Protein AF-A0A673L891-F1 (afdb_monomer_lite)

Secondary structure (DSSP, 8-state):
------------SS-SGGGT--TT--PPPPPSSPPPSSPPPSSPPPPPP-SHHHHHHHHHHHHHHHHHTTSTT-PPPPPP--------SHHHHHHHHHHT--

Foldseek 3Di:
DDDPPDDDPPDPPDDVVVVVADDPRDDPDDDPDDDDPDDDDPDDDDDDDDDPVVVVVVVVVVVCVVVVCVDPPNDDDDDDPPDDPVPPPPVVVVVCVVVVPD

Sequence (102 aa):
MAGNRGRGRSQFTFNVDTLGFGRGDSLPTSAHTPSPLFPPMQCRPVPLHTGEEVDYMLALKQELRASSKNLPFHIKAARTKTGKTGGGNMWAIHWCIKSGQF

Organism: NCBI:txid307959

pLDDT: mean 80.61, std 15.09, range [44.09, 97.81]

Radius of gyration: 37.89 Å; chains: 1; bounding box: 67×78×85 Å

Structure (mmCIF, N/CA/C/O backbone):
data_AF-A0A673L891-F1
#
_entry.id   AF-A0A673L891-F1
#
loop_
_atom_site.group_PDB
_atom_site.id
_atom_site.type_symbol
_atom_site.label_atom_id
_atom_site.label_alt_id
_atom_site.label_comp_id
_atom_site.label_asym_id
_atom_site.label_entity_id
_atom_site.label_seq_id
_atom_site.pdbx_PDB_ins_code
_atom_site.Cartn_x
_atom_site.Cartn_y
_atom_site.Cartn_z
_atom_site.occupancy
_atom_site.B_iso_or_equiv
_atom_site.auth_seq_id
_atom_site.auth_comp_id
_atom_site.auth_asym_id
_atom_site.auth_atom_id
_atom_site.pdbx_PDB_model_num
ATOM 1 N N . MET A 1 1 ? 28.178 -1.496 -59.853 1.00 46.38 1 MET A N 1
ATOM 2 C CA . MET A 1 1 ? 29.179 -0.799 -59.016 1.00 46.38 1 MET A CA 1
ATOM 3 C C . MET A 1 1 ? 28.742 0.645 -58.808 1.00 46.38 1 MET A C 1
ATOM 5 O O . MET A 1 1 ? 28.917 1.450 -59.706 1.00 46.38 1 MET A O 1
ATOM 9 N N . ALA A 1 2 ? 28.133 0.960 -57.664 1.00 44.09 2 ALA A N 1
ATOM 10 C CA . ALA A 1 2 ? 27.962 2.329 -57.165 1.00 44.09 2 ALA A CA 1
ATOM 11 C C . ALA A 1 2 ? 27.682 2.221 -55.659 1.00 44.09 2 ALA A C 1
ATOM 13 O O . ALA A 1 2 ? 26.688 1.628 -55.250 1.00 44.09 2 ALA A O 1
ATOM 14 N N . GLY A 1 3 ? 28.650 2.653 -54.852 1.00 49.84 3 GLY A N 1
ATOM 15 C CA . GLY A 1 3 ? 28.752 2.327 -53.434 1.00 49.84 3 GLY A CA 1
ATOM 16 C C . GLY A 1 3 ? 27.624 2.886 -52.569 1.00 49.84 3 GLY A C 1
ATOM 17 O O . GLY A 1 3 ? 27.326 4.080 -52.611 1.00 49.84 3 GLY A O 1
ATOM 18 N N . ASN A 1 4 ? 27.088 2.023 -51.703 1.00 48.47 4 ASN A N 1
ATOM 19 C CA . ASN A 1 4 ? 26.316 2.416 -50.529 1.00 48.47 4 ASN A CA 1
ATOM 20 C C . ASN A 1 4 ? 27.237 3.195 -49.578 1.00 48.47 4 ASN A C 1
ATOM 22 O O . ASN A 1 4 ? 27.943 2.623 -48.747 1.00 48.47 4 ASN A O 1
ATOM 26 N N . ARG A 1 5 ? 27.261 4.520 -49.736 1.00 53.06 5 ARG A N 1
ATOM 27 C CA . ARG A 1 5 ? 27.966 5.444 -48.844 1.00 53.06 5 ARG A CA 1
ATOM 28 C C . ARG A 1 5 ? 27.250 5.444 -47.498 1.00 53.06 5 ARG A C 1
ATOM 30 O O . ARG A 1 5 ? 26.142 5.961 -47.372 1.00 53.06 5 ARG A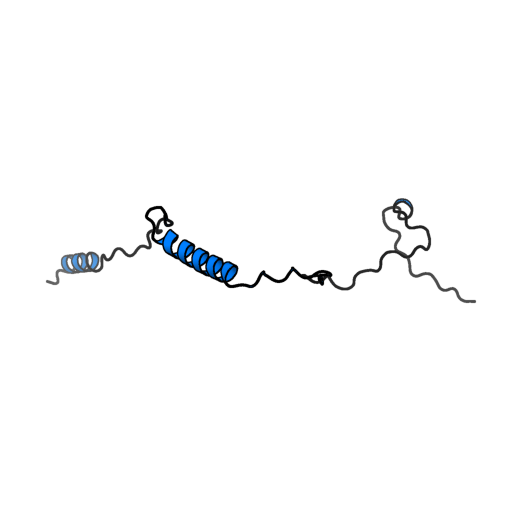 O 1
ATOM 37 N N . GLY A 1 6 ? 27.889 4.788 -46.531 1.00 49.50 6 GLY A N 1
ATOM 38 C CA . GLY A 1 6 ? 27.430 4.636 -45.160 1.00 49.50 6 GLY A CA 1
ATOM 39 C C . GLY A 1 6 ? 26.937 5.956 -44.583 1.00 49.50 6 GLY A C 1
ATOM 40 O O . GLY A 1 6 ? 27.671 6.941 -44.521 1.00 49.50 6 GLY A O 1
ATOM 41 N N . ARG A 1 7 ? 25.673 5.953 -44.155 1.00 56.78 7 ARG A N 1
ATOM 42 C CA . ARG A 1 7 ? 25.122 6.989 -43.284 1.00 56.78 7 ARG A CA 1
ATOM 43 C C . ARG A 1 7 ? 26.005 7.039 -42.046 1.00 56.78 7 ARG A C 1
ATOM 45 O O . ARG A 1 7 ? 26.164 6.020 -41.376 1.00 56.78 7 ARG A O 1
ATOM 52 N N . GLY A 1 8 ? 26.621 8.194 -41.809 1.00 54.69 8 GLY A N 1
ATOM 53 C CA . GLY A 1 8 ? 27.544 8.419 -40.709 1.00 54.69 8 GLY A CA 1
ATOM 54 C C . GLY A 1 8 ? 26.960 7.910 -39.399 1.00 54.69 8 GLY A C 1
ATOM 55 O O . GLY A 1 8 ? 26.049 8.514 -38.837 1.00 54.69 8 GLY A O 1
ATOM 56 N N . ARG A 1 9 ? 27.510 6.797 -38.908 1.00 59.91 9 ARG A N 1
ATOM 57 C CA 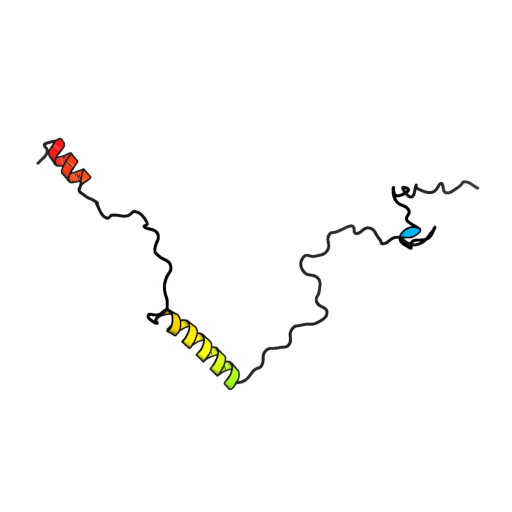. ARG A 1 9 ? 27.513 6.507 -37.479 1.00 59.91 9 ARG A CA 1
ATOM 58 C C . ARG A 1 9 ? 28.279 7.671 -36.859 1.00 59.91 9 ARG A C 1
ATOM 60 O O . ARG A 1 9 ? 29.493 7.747 -37.026 1.00 59.91 9 ARG A O 1
ATOM 67 N N . SER A 1 10 ? 27.561 8.638 -36.288 1.00 63.12 10 SER A N 1
ATOM 68 C CA . SER A 1 10 ? 28.162 9.705 -35.490 1.00 63.12 10 SER A CA 1
ATOM 69 C C . SER A 1 10 ? 29.122 9.036 -34.506 1.00 63.12 10 SER A C 1
ATOM 71 O O . SER A 1 10 ? 28.710 8.184 -33.722 1.00 63.12 10 SER A O 1
ATOM 73 N N . GLN A 1 11 ? 30.415 9.327 -34.650 1.00 70.62 11 GLN A N 1
ATOM 74 C CA . GLN A 1 11 ? 31.432 8.864 -33.715 1.00 70.62 11 GLN A CA 1
ATOM 75 C C . GLN A 1 11 ? 31.094 9.500 -32.368 1.00 70.62 11 GLN A C 1
ATOM 77 O O . GLN A 1 11 ? 31.026 10.727 -32.264 1.00 70.62 11 GLN A O 1
ATOM 82 N N . PHE A 1 12 ? 30.821 8.673 -31.363 1.00 77.19 12 PHE A N 1
ATOM 83 C CA . PHE A 1 12 ? 30.613 9.155 -30.006 1.00 77.19 12 PHE A CA 1
ATOM 84 C C . PHE A 1 12 ? 31.890 9.862 -29.528 1.00 77.19 12 PHE A C 1
ATOM 86 O O . PHE A 1 12 ? 32.999 9.500 -29.916 1.00 77.19 12 PHE A O 1
ATOM 93 N N . THR A 1 13 ? 31.750 10.880 -28.679 1.00 85.69 13 THR A N 1
ATOM 94 C CA . THR A 1 13 ? 32.900 11.595 -28.091 1.00 85.69 13 THR A CA 1
ATOM 95 C C . THR A 1 13 ? 33.696 10.736 -27.101 1.00 85.69 13 THR A C 1
ATOM 97 O O . THR A 1 13 ? 34.771 11.139 -26.664 1.00 85.69 13 THR A O 1
ATOM 100 N N . PHE A 1 14 ? 33.187 9.552 -26.758 1.00 85.00 14 PHE A N 1
ATOM 101 C CA . PHE A 1 14 ? 33.834 8.535 -25.938 1.00 85.00 14 PHE A CA 1
ATOM 102 C C . PHE A 1 14 ? 34.020 7.240 -26.737 1.00 85.00 14 PHE A C 1
ATOM 104 O O . PHE A 1 14 ? 33.322 6.983 -27.719 1.00 85.00 14 PHE A O 1
ATOM 111 N N . ASN A 1 15 ? 34.957 6.402 -26.297 1.00 85.31 15 ASN A N 1
ATOM 112 C CA . ASN A 1 15 ? 35.252 5.142 -26.963 1.00 85.31 15 ASN A CA 1
ATOM 113 C C . ASN A 1 15 ? 34.180 4.085 -26.632 1.00 85.31 15 ASN A C 1
ATOM 115 O O . ASN A 1 15 ? 33.930 3.758 -25.472 1.00 85.31 15 ASN A O 1
ATOM 119 N N . VAL A 1 16 ? 33.516 3.576 -27.665 1.00 83.00 16 VAL A N 1
ATOM 120 C CA . VAL A 1 16 ? 32.419 2.603 -27.551 1.00 83.00 16 VAL A CA 1
ATOM 121 C C . VAL A 1 16 ? 32.946 1.178 -27.355 1.00 83.00 16 VAL A C 1
ATOM 123 O O . VAL A 1 16 ? 32.321 0.395 -26.641 1.00 83.00 16 VAL A O 1
ATOM 126 N N . ASP A 1 17 ? 34.145 0.879 -27.868 1.00 83.31 17 ASP A N 1
ATOM 127 C CA . ASP A 1 17 ? 34.787 -0.434 -27.724 1.00 83.31 17 ASP A CA 1
ATOM 128 C C . ASP A 1 17 ? 35.122 -0.726 -26.245 1.00 83.31 17 ASP A C 1
ATOM 130 O O . ASP A 1 17 ? 34.966 -1.849 -25.770 1.00 83.31 17 ASP A O 1
ATOM 134 N N . THR A 1 18 ? 35.490 0.300 -25.464 1.00 85.50 18 THR A N 1
ATOM 135 C CA . THR A 1 18 ? 35.721 0.175 -24.009 1.00 85.50 18 THR A CA 1
ATOM 136 C C . THR A 1 18 ? 34.454 -0.087 -23.198 1.00 85.50 18 THR A C 1
ATOM 138 O O . THR A 1 18 ? 34.543 -0.544 -22.063 1.00 85.50 18 THR A O 1
ATOM 141 N N . LEU A 1 19 ? 33.278 0.189 -23.765 1.00 83.19 19 LEU A N 1
ATOM 142 C CA . LEU A 1 19 ? 31.988 -0.122 -23.146 1.00 83.19 19 LEU A CA 1
ATOM 143 C C . LEU A 1 19 ? 31.506 -1.541 -23.488 1.00 83.19 19 LEU A C 1
ATOM 145 O O . LEU A 1 19 ? 30.433 -1.937 -23.043 1.00 83.19 19 LEU A O 1
ATOM 149 N N . GLY A 1 20 ? 32.291 -2.299 -24.264 1.00 84.75 20 GLY A N 1
ATOM 150 C CA . GLY A 1 20 ? 31.974 -3.670 -24.660 1.00 84.75 20 GLY A CA 1
ATOM 151 C C . GLY A 1 20 ? 31.150 -3.790 -25.943 1.00 84.75 20 GLY A C 1
ATOM 152 O O . GLY A 1 20 ? 30.653 -4.873 -26.228 1.00 84.75 20 GLY A O 1
ATOM 153 N N . PHE A 1 21 ? 31.004 -2.710 -26.716 1.00 83.88 21 PHE A N 1
ATOM 154 C CA . PHE A 1 21 ? 30.384 -2.743 -28.042 1.00 83.88 21 PHE A CA 1
ATOM 155 C C . PHE A 1 21 ? 31.475 -2.704 -29.110 1.00 83.88 21 PHE A C 1
ATOM 157 O O . PHE A 1 21 ? 32.095 -1.664 -29.320 1.00 83.88 21 PHE A O 1
ATOM 164 N N . GLY A 1 22 ? 31.705 -3.820 -29.792 1.00 81.44 22 GLY A N 1
ATOM 165 C CA . GLY A 1 22 ? 32.667 -3.908 -30.877 1.00 81.44 22 GLY A CA 1
ATOM 166 C C . GLY A 1 22 ? 32.192 -3.240 -32.167 1.00 81.44 22 GLY A C 1
ATOM 167 O O . GLY A 1 22 ? 31.026 -2.880 -32.373 1.00 81.44 22 GLY A O 1
ATOM 168 N N . ARG A 1 23 ? 33.123 -3.101 -33.112 1.00 73.56 23 ARG A N 1
ATOM 169 C CA . ARG A 1 23 ? 32.842 -2.557 -34.445 1.00 73.56 23 ARG A CA 1
ATOM 170 C C . ARG A 1 23 ? 31.838 -3.428 -35.197 1.00 73.56 23 ARG A C 1
ATOM 172 O O . ARG A 1 23 ? 32.191 -4.470 -35.733 1.00 73.56 23 ARG A O 1
ATOM 179 N N . GLY A 1 24 ? 30.610 -2.931 -35.324 1.00 74.38 24 GLY A N 1
ATOM 180 C CA . GLY A 1 24 ? 29.544 -3.650 -36.028 1.00 74.38 24 GLY A CA 1
ATOM 181 C C . GLY A 1 24 ? 28.478 -4.221 -35.103 1.00 74.38 24 GLY A C 1
ATOM 182 O O . GLY A 1 24 ? 27.402 -4.533 -35.606 1.00 74.38 24 GLY A O 1
ATOM 183 N N . ASP A 1 25 ? 28.722 -4.245 -33.791 1.00 77.25 25 ASP A N 1
ATOM 184 C CA . ASP A 1 25 ? 27.754 -4.738 -32.818 1.00 77.25 25 ASP A CA 1
ATOM 185 C C . ASP A 1 25 ? 26.499 -3.860 -32.783 1.00 77.25 25 ASP A C 1
ATOM 187 O O . ASP A 1 25 ? 26.526 -2.643 -33.019 1.00 77.25 25 ASP A O 1
ATOM 191 N N . SER A 1 26 ? 25.359 -4.506 -32.537 1.00 76.81 26 SER A N 1
ATOM 192 C CA . SER A 1 26 ? 24.071 -3.832 -32.452 1.00 76.81 26 SER A CA 1
ATOM 193 C C . SER A 1 26 ? 23.991 -3.044 -31.149 1.00 76.81 26 SER A C 1
ATOM 195 O O . SER A 1 26 ? 23.839 -3.616 -30.070 1.00 76.81 26 SER A O 1
ATOM 197 N N . LEU A 1 27 ? 24.064 -1.720 -31.262 1.00 82.75 27 LEU A N 1
ATOM 198 C CA . LEU A 1 27 ? 23.746 -0.816 -30.163 1.00 82.75 27 LEU A CA 1
ATOM 199 C C . LEU A 1 27 ? 22.280 -1.002 -29.733 1.00 82.75 27 LEU A C 1
ATOM 201 O O . LEU A 1 27 ? 21.444 -1.367 -30.571 1.00 82.75 27 LEU A O 1
ATOM 205 N N . PRO A 1 28 ? 21.944 -0.747 -28.454 1.00 84.12 28 PRO A N 1
ATOM 206 C CA . PRO A 1 28 ? 20.562 -0.805 -28.000 1.00 84.12 28 PRO A CA 1
ATOM 207 C C . PRO A 1 28 ? 19.688 0.114 -28.856 1.00 84.12 28 PRO A C 1
ATOM 209 O O . PRO A 1 28 ? 20.091 1.218 -29.228 1.00 84.12 28 PRO A O 1
ATOM 212 N N . THR A 1 29 ? 18.486 -0.358 -29.185 1.00 83.62 29 THR A N 1
ATOM 213 C CA . THR A 1 29 ? 17.546 0.414 -30.001 1.00 83.62 29 THR A CA 1
ATOM 214 C C . THR A 1 29 ? 17.199 1.735 -29.318 1.00 83.62 29 THR A C 1
ATOM 216 O O . THR A 1 29 ? 16.984 1.784 -28.106 1.00 83.62 29 THR A O 1
ATOM 219 N N . SER A 1 30 ? 17.103 2.814 -30.095 1.00 82.06 30 SER A N 1
ATOM 220 C CA . SER A 1 30 ? 16.609 4.087 -29.576 1.00 82.06 30 SER A CA 1
ATOM 221 C C . SER A 1 30 ? 15.135 3.943 -29.196 1.00 82.06 30 SER A C 1
ATOM 223 O O . SER A 1 30 ? 14.310 3.578 -30.038 1.00 82.06 30 SER A O 1
ATOM 225 N N . ALA A 1 31 ? 14.792 4.234 -27.942 1.00 84.25 31 ALA A N 1
ATOM 226 C CA . ALA A 1 31 ? 13.402 4.268 -27.502 1.00 84.25 31 ALA A CA 1
ATOM 227 C C . ALA A 1 31 ? 12.695 5.499 -28.099 1.00 84.25 31 ALA A C 1
ATOM 229 O O . ALA A 1 31 ? 13.120 6.629 -27.873 1.00 84.25 31 ALA A O 1
ATOM 230 N N . HIS A 1 32 ? 11.621 5.282 -28.864 1.00 83.56 32 HIS A N 1
ATOM 231 C CA . HIS A 1 32 ? 10.843 6.361 -29.493 1.00 83.56 32 HIS A CA 1
ATOM 232 C C . HIS A 1 32 ? 9.803 6.998 -28.558 1.00 83.56 32 HIS A C 1
ATOM 234 O O . HIS A 1 32 ? 9.361 8.119 -28.803 1.00 83.56 32 HIS A O 1
ATOM 240 N N . THR A 1 33 ? 9.405 6.296 -27.497 1.00 88.31 33 THR A N 1
ATOM 241 C CA . THR A 1 33 ? 8.388 6.734 -26.534 1.00 88.31 33 THR A CA 1
ATOM 242 C C . THR A 1 33 ? 8.882 6.502 -25.109 1.00 88.31 33 THR A C 1
ATOM 244 O O . THR A 1 33 ? 9.586 5.514 -24.878 1.00 88.31 33 THR A O 1
ATOM 247 N N . PRO A 1 34 ? 8.516 7.362 -24.140 1.00 91.00 34 PRO A N 1
ATOM 248 C CA . PRO A 1 34 ? 8.860 7.125 -22.745 1.00 91.00 34 PRO A CA 1
ATOM 249 C C . PRO A 1 34 ? 8.193 5.842 -22.240 1.00 91.00 34 PRO A C 1
ATOM 251 O O . PRO A 1 34 ? 7.089 5.490 -22.664 1.00 91.00 34 PRO A O 1
ATOM 254 N N . SER A 1 35 ? 8.863 5.153 -21.317 1.00 89.75 35 SER A N 1
ATOM 255 C CA . SER A 1 35 ? 8.283 4.003 -20.627 1.00 89.75 35 SER A CA 1
ATOM 256 C C . SER A 1 35 ? 6.987 4.403 -19.909 1.00 89.75 35 SER A C 1
ATOM 258 O O . SER A 1 35 ? 6.887 5.524 -19.402 1.00 89.75 35 SER A O 1
ATOM 260 N N . PRO A 1 36 ? 5.991 3.507 -19.840 1.00 92.44 36 PRO A N 1
ATOM 261 C CA . PRO A 1 36 ? 4.740 3.798 -19.153 1.00 92.44 36 PRO A CA 1
ATOM 262 C C . PRO A 1 36 ? 4.973 4.051 -17.657 1.00 92.44 36 PRO A C 1
ATOM 264 O O . PRO A 1 36 ? 5.852 3.441 -17.049 1.00 92.44 36 PRO A O 1
ATOM 267 N N . LEU A 1 37 ? 4.135 4.901 -17.051 1.00 95.75 37 LEU A N 1
ATOM 268 C CA . LEU A 1 37 ? 4.189 5.214 -15.614 1.00 95.75 37 LEU A CA 1
ATOM 269 C C . LEU A 1 37 ? 4.017 3.966 -14.733 1.00 95.75 37 LEU A C 1
ATOM 271 O O . LEU A 1 37 ? 4.628 3.864 -13.673 1.00 95.75 37 LEU A O 1
ATOM 275 N N . PHE A 1 38 ? 3.198 3.015 -15.190 1.00 94.19 38 PHE A N 1
ATOM 276 C CA . PHE A 1 38 ? 2.950 1.747 -14.512 1.00 94.19 38 PHE A CA 1
ATOM 277 C C . PHE A 1 38 ? 3.340 0.588 -15.433 1.00 94.19 38 PHE A C 1
ATOM 279 O O . PHE A 1 38 ? 2.552 0.200 -16.301 1.00 94.19 38 PHE A O 1
ATOM 286 N N . PRO A 1 39 ? 4.557 0.040 -15.276 1.00 92.94 39 PRO A N 1
ATOM 287 C CA . PRO A 1 39 ? 4.963 -1.162 -15.986 1.00 92.94 39 PRO A CA 1
ATOM 288 C C . PRO A 1 39 ? 4.037 -2.344 -15.653 1.00 92.94 39 PRO A C 1
ATOM 290 O O . PRO A 1 39 ? 3.552 -2.448 -14.521 1.00 92.94 39 PRO A O 1
ATOM 293 N N . PRO A 1 40 ? 3.791 -3.261 -16.603 1.00 91.69 40 PRO A N 1
ATOM 294 C CA . PRO A 1 40 ? 2.989 -4.447 -16.337 1.00 91.69 40 PRO A CA 1
ATOM 295 C C . PRO A 1 40 ? 3.686 -5.338 -15.302 1.00 91.69 40 PRO A C 1
ATOM 297 O O . PRO A 1 40 ? 4.857 -5.690 -15.445 1.00 91.69 40 PRO A O 1
ATOM 300 N N . MET A 1 41 ? 2.958 -5.709 -14.249 1.00 92.25 41 MET A N 1
ATOM 301 C CA . MET A 1 41 ? 3.471 -6.614 -13.222 1.00 92.25 41 MET A CA 1
ATOM 302 C C . MET A 1 41 ? 3.395 -8.063 -13.701 1.00 92.25 41 MET A C 1
ATOM 304 O O . MET A 1 41 ? 2.343 -8.504 -14.161 1.00 92.25 41 MET A O 1
ATOM 308 N N . GLN A 1 42 ? 4.484 -8.809 -13.519 1.00 92.50 42 GLN A N 1
ATOM 309 C CA . GLN A 1 42 ? 4.527 -10.246 -13.814 1.00 92.50 42 GLN A CA 1
ATOM 310 C C . GLN A 1 42 ? 3.812 -11.085 -12.747 1.00 92.50 42 GLN A C 1
ATOM 312 O O . GLN A 1 42 ? 3.243 -12.128 -13.052 1.00 92.50 42 GLN A O 1
ATOM 317 N N . CYS A 1 43 ? 3.792 -10.605 -11.501 1.00 92.56 43 CYS A N 1
ATOM 318 C CA . CYS A 1 43 ? 3.133 -11.262 -10.377 1.00 92.56 43 CYS A CA 1
ATOM 319 C C . CYS A 1 43 ? 2.024 -10.371 -9.819 1.00 92.56 43 CYS A C 1
ATOM 321 O O . CYS A 1 43 ? 2.167 -9.149 -9.733 1.00 92.56 43 CYS A O 1
ATOM 323 N N . ARG A 1 44 ? 0.915 -10.989 -9.415 1.00 92.50 44 ARG A N 1
ATOM 324 C CA . ARG A 1 44 ? -0.185 -10.307 -8.728 1.00 92.50 44 ARG A CA 1
ATOM 325 C C . ARG A 1 44 ? -0.058 -10.500 -7.214 1.00 92.50 44 ARG A C 1
ATOM 327 O O . ARG A 1 44 ? 0.482 -11.521 -6.789 1.00 92.50 44 ARG A O 1
ATOM 334 N N . PRO A 1 45 ? -0.529 -9.536 -6.404 1.00 93.94 45 PRO A N 1
ATOM 335 C CA . PRO A 1 45 ? -0.580 -9.716 -4.960 1.00 93.94 45 PRO A CA 1
ATOM 336 C C . PRO A 1 45 ? -1.475 -10.907 -4.606 1.00 93.94 45 PRO A C 1
ATOM 338 O O . PRO A 1 45 ? -2.456 -11.187 -5.299 1.00 93.94 45 PRO A O 1
ATOM 341 N N . VAL A 1 46 ? -1.122 -11.598 -3.525 1.00 95.50 46 VAL A N 1
ATOM 342 C CA . VAL A 1 46 ? -1.878 -12.749 -3.023 1.00 95.50 46 VAL A CA 1
ATOM 343 C C . VAL A 1 46 ? -3.276 -12.286 -2.586 1.00 95.50 46 VAL A C 1
ATOM 345 O O . VAL A 1 46 ? -3.382 -11.223 -1.964 1.00 95.50 46 VAL A O 1
ATOM 348 N N . PRO A 1 47 ? -4.348 -13.042 -2.902 1.00 94.00 47 PRO A N 1
ATOM 349 C CA . PRO A 1 47 ? -5.688 -12.736 -2.416 1.00 94.00 47 PRO A CA 1
ATOM 350 C C . PRO A 1 47 ? -5.737 -12.636 -0.890 1.00 94.00 47 PRO A C 1
ATOM 352 O O . PRO A 1 47 ? -4.978 -13.298 -0.183 1.00 94.00 47 PRO A O 1
ATOM 355 N N . LEU A 1 48 ? -6.642 -11.805 -0.380 1.00 91.88 48 LEU A N 1
ATOM 356 C CA . LEU A 1 48 ? -6.810 -11.659 1.060 1.00 91.88 48 LEU A CA 1
ATOM 357 C C . LEU A 1 48 ? -7.402 -12.941 1.664 1.00 91.88 48 LEU A C 1
ATOM 359 O O . LEU A 1 48 ? -8.194 -13.627 1.017 1.00 91.88 48 LEU A O 1
ATOM 363 N N . HIS A 1 49 ? -7.040 -13.241 2.911 1.00 93.94 49 HIS A N 1
ATOM 364 C CA . HIS A 1 49 ? -7.646 -14.345 3.651 1.00 93.94 49 HIS A CA 1
ATOM 365 C C . HIS A 1 49 ? -9.134 -14.069 3.892 1.00 93.94 49 HIS A C 1
ATOM 367 O O . HIS A 1 49 ? -9.503 -12.967 4.297 1.00 93.94 49 HIS A O 1
ATOM 373 N N . THR A 1 50 ? -9.968 -15.078 3.657 1.00 92.75 50 THR A N 1
ATOM 374 C CA . THR A 1 50 ? -11.425 -15.020 3.829 1.00 92.75 50 THR A CA 1
ATOM 375 C C . THR A 1 50 ? -11.857 -15.903 4.992 1.00 92.75 50 THR A C 1
ATOM 377 O O . THR A 1 50 ? -11.320 -17.001 5.148 1.00 92.75 50 THR A O 1
ATOM 380 N N . GLY A 1 51 ? -12.851 -15.467 5.764 1.00 96.31 51 GLY A N 1
ATOM 381 C CA . GLY A 1 51 ? -13.444 -16.258 6.840 1.00 96.31 51 GLY A CA 1
ATOM 382 C C . GLY A 1 51 ? -13.978 -15.387 7.970 1.00 96.31 51 GLY A C 1
ATOM 383 O O . GLY A 1 51 ? -13.520 -14.263 8.168 1.00 96.31 51 GLY A O 1
ATOM 384 N N . GLU A 1 52 ? -14.909 -15.944 8.744 1.00 96.75 52 GLU A N 1
ATOM 385 C CA . GLU A 1 52 ? -15.637 -15.220 9.793 1.00 96.75 52 GLU A CA 1
ATOM 386 C C . GLU A 1 52 ? -14.709 -14.597 10.844 1.00 96.75 52 GLU A C 1
ATOM 388 O O . GLU A 1 52 ? -14.935 -13.472 11.280 1.00 96.75 52 GLU A O 1
ATOM 393 N N . GLU A 1 53 ? -13.621 -15.282 11.211 1.00 96.25 53 GLU A N 1
ATOM 394 C CA . GLU A 1 53 ? -12.632 -14.761 12.162 1.00 96.25 53 GLU A CA 1
ATOM 395 C C . GLU A 1 53 ? -11.928 -13.502 11.628 1.00 96.25 53 GLU A C 1
ATOM 397 O O . GLU A 1 53 ? -11.766 -12.508 12.342 1.00 96.25 53 GLU A O 1
ATOM 402 N N . VAL A 1 54 ? -11.533 -13.517 10.350 1.00 96.31 54 VAL A N 1
ATOM 403 C CA . VAL A 1 54 ? -10.850 -12.391 9.698 1.00 96.31 54 VAL A CA 1
ATOM 404 C C . VAL A 1 54 ? -11.805 -11.209 9.539 1.00 96.31 54 VAL A C 1
ATOM 406 O O . VAL A 1 54 ? -11.417 -10.063 9.789 1.00 96.31 54 VAL A O 1
ATOM 409 N N . ASP A 1 55 ? -13.062 -11.485 9.195 1.00 95.88 55 ASP A N 1
ATOM 410 C CA . ASP A 1 55 ? -14.111 -10.475 9.063 1.00 95.88 55 ASP A CA 1
ATOM 411 C C . ASP A 1 55 ? -14.473 -9.854 10.420 1.00 95.88 55 ASP A C 1
ATOM 413 O O . ASP A 1 55 ? -14.598 -8.630 10.532 1.00 95.88 55 ASP A O 1
ATOM 417 N N . TYR A 1 56 ? -14.534 -10.666 11.480 1.00 97.19 56 TYR A N 1
ATOM 418 C CA . TYR A 1 56 ? -14.722 -10.190 12.850 1.00 97.19 56 TYR A CA 1
ATOM 419 C C . TYR A 1 56 ? -13.582 -9.264 13.283 1.00 97.19 56 TYR A C 1
ATOM 421 O O . TYR A 1 56 ? -13.822 -8.149 13.752 1.00 97.19 56 TYR A O 1
ATOM 429 N N . MET A 1 57 ? -12.327 -9.671 13.070 1.00 97.44 57 MET A N 1
ATOM 430 C CA . MET A 1 57 ? -11.174 -8.820 13.374 1.00 97.44 57 MET A CA 1
ATOM 431 C C . MET A 1 57 ? -11.199 -7.511 12.576 1.00 97.44 57 MET A C 1
ATOM 433 O O . MET A 1 57 ? -10.804 -6.459 13.092 1.00 97.44 57 MET A O 1
ATOM 437 N N . LEU A 1 58 ? -11.660 -7.543 11.322 1.00 96.38 58 LEU A N 1
ATOM 438 C CA . LEU A 1 58 ? -11.789 -6.345 10.498 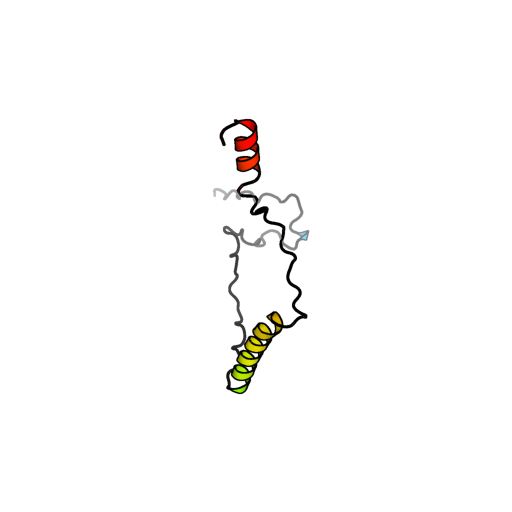1.00 96.38 58 LEU A CA 1
ATOM 439 C C . LEU A 1 58 ? -12.837 -5.384 11.068 1.00 96.38 58 LEU A C 1
ATOM 441 O O . LEU A 1 58 ? -12.546 -4.187 11.166 1.00 96.38 58 LEU A O 1
ATOM 445 N N . ALA A 1 59 ? -14.005 -5.894 11.459 1.00 96.62 59 ALA A N 1
ATOM 446 C CA . ALA A 1 59 ? -15.052 -5.115 12.111 1.00 96.62 59 ALA A CA 1
ATOM 447 C C . ALA A 1 59 ? -14.549 -4.510 13.431 1.00 96.62 59 ALA A C 1
ATOM 449 O O . ALA A 1 59 ? -14.574 -3.290 13.604 1.00 96.62 59 ALA A O 1
ATOM 450 N N . LEU A 1 60 ? -13.948 -5.327 14.299 1.00 97.81 60 LEU A N 1
ATOM 451 C CA . LEU A 1 60 ? -13.403 -4.877 15.579 1.00 97.81 60 LEU A CA 1
ATOM 452 C C . LEU A 1 60 ? -12.335 -3.789 15.397 1.00 97.81 60 LEU A C 1
ATOM 454 O O . LEU A 1 60 ? -12.330 -2.775 16.093 1.00 97.81 60 LEU A O 1
ATOM 458 N N . LYS A 1 61 ? -11.442 -3.937 14.412 1.00 97.31 61 LYS A N 1
ATOM 459 C CA . LYS A 1 61 ? -10.438 -2.911 14.090 1.00 97.31 61 LYS A CA 1
ATOM 460 C C . LYS A 1 61 ? -11.086 -1.574 13.714 1.00 97.31 61 LYS A C 1
ATOM 462 O O . LYS A 1 61 ? -10.553 -0.514 14.055 1.00 97.31 61 LYS A O 1
ATOM 467 N N . GLN A 1 62 ? -12.201 -1.600 12.985 1.00 97.44 62 GLN A N 1
ATOM 468 C CA . GLN A 1 62 ? -12.931 -0.387 12.611 1.00 97.44 62 GLN A CA 1
ATOM 469 C C . GLN A 1 62 ? -13.589 0.265 13.832 1.00 97.44 62 GLN A C 1
ATOM 471 O O . GLN A 1 62 ? -13.439 1.476 14.019 1.00 97.44 62 GLN A O 1
ATOM 476 N N . GLU A 1 63 ? -14.232 -0.528 14.688 1.00 97.62 63 GLU A N 1
ATOM 477 C CA . GLU A 1 63 ? -14.836 -0.062 15.941 1.00 97.62 63 GLU A CA 1
ATOM 478 C C . GLU A 1 63 ? -13.802 0.551 16.884 1.00 97.62 63 GLU A C 1
ATOM 480 O O . GLU A 1 63 ? -14.032 1.627 17.441 1.00 97.62 63 GLU A O 1
ATOM 485 N N . LEU A 1 64 ? -12.627 -0.073 17.007 1.00 96.94 64 LEU A N 1
ATOM 486 C CA . LEU A 1 64 ? -11.519 0.463 17.791 1.00 96.94 64 LEU A CA 1
ATOM 487 C C . LEU A 1 64 ? -11.052 1.804 17.232 1.00 96.94 64 LEU A C 1
ATOM 489 O O . LEU A 1 64 ? -10.960 2.771 17.980 1.00 96.94 64 LEU A O 1
ATOM 493 N N . ARG A 1 65 ? -10.833 1.919 15.915 1.00 95.75 65 ARG A N 1
ATOM 494 C CA . ARG A 1 65 ? -10.443 3.197 15.293 1.00 95.75 65 ARG A CA 1
ATOM 495 C C . ARG A 1 65 ? -11.485 4.293 15.525 1.00 95.75 65 ARG A C 1
ATOM 497 O O . ARG A 1 65 ? -11.106 5.454 15.693 1.00 95.75 65 ARG A O 1
ATOM 504 N N . ALA A 1 66 ? -12.773 3.958 15.486 1.00 94.94 66 ALA A N 1
ATOM 505 C CA . ALA A 1 66 ? -13.844 4.909 15.764 1.00 94.94 66 ALA A CA 1
ATOM 506 C C . ALA A 1 66 ? -13.836 5.324 17.242 1.00 94.94 66 ALA A C 1
ATOM 508 O O . ALA A 1 66 ? -13.785 6.515 17.548 1.00 94.94 66 ALA A O 1
ATOM 509 N N . SER A 1 67 ? -13.784 4.346 18.144 1.00 96.00 67 SER A N 1
ATOM 510 C CA . SER A 1 67 ? -13.768 4.550 19.592 1.00 96.00 67 SER A CA 1
ATOM 511 C C . SER A 1 67 ? -12.556 5.360 20.041 1.00 96.00 67 SER A C 1
ATOM 513 O O . SER A 1 67 ? -12.714 6.321 20.787 1.00 96.00 67 SER A O 1
ATOM 515 N N . SER A 1 68 ? -11.359 5.071 19.518 1.00 96.38 68 SER A N 1
ATOM 516 C CA . SER A 1 68 ? -10.120 5.781 19.858 1.00 96.38 68 SER A CA 1
ATOM 517 C C . SER A 1 68 ? -10.189 7.286 19.614 1.00 96.38 68 SER A C 1
ATOM 519 O O . SER A 1 68 ? -9.535 8.034 20.332 1.00 96.38 68 SER A O 1
ATOM 521 N N . LYS A 1 69 ? -10.992 7.757 18.652 1.00 93.31 69 LYS A N 1
ATOM 522 C CA . LYS A 1 69 ? -11.180 9.197 18.399 1.00 93.31 69 LYS A CA 1
ATOM 523 C C . LYS A 1 69 ? -12.018 9.898 19.474 1.00 93.31 69 LYS A C 1
ATOM 525 O O . LYS A 1 69 ? -11.967 11.123 19.570 1.00 93.31 69 LYS A O 1
ATOM 530 N N . ASN A 1 70 ? -12.783 9.133 20.252 1.00 93.50 70 ASN A N 1
ATOM 531 C CA . ASN A 1 70 ? -13.626 9.625 21.340 1.00 93.50 70 ASN A CA 1
ATOM 532 C C . ASN A 1 70 ? -12.930 9.543 22.706 1.00 93.50 70 ASN A C 1
ATOM 534 O O . ASN A 1 70 ? -13.420 10.133 23.666 1.00 93.50 70 ASN A O 1
ATOM 538 N N . LEU A 1 71 ? -11.799 8.835 22.810 1.00 91.81 71 LEU A N 1
ATOM 539 C CA . LEU A 1 71 ? -11.031 8.789 24.050 1.00 91.81 71 LEU A CA 1
ATOM 540 C C . LEU A 1 71 ? -10.381 10.151 24.356 1.00 91.81 71 LEU A C 1
ATOM 542 O O . LEU A 1 71 ? -9.972 10.867 23.438 1.00 91.81 71 LEU A O 1
ATOM 546 N N . PRO A 1 72 ? -10.188 10.482 25.646 1.00 92.12 72 PRO A N 1
ATOM 547 C CA . PRO A 1 72 ? -9.553 11.733 26.070 1.00 92.12 72 PRO A CA 1
ATOM 548 C C . PRO A 1 72 ? -8.097 11.863 25.594 1.00 92.12 72 PRO A C 1
ATOM 550 O O . PRO A 1 72 ? -7.559 12.964 25.537 1.00 92.12 72 PRO A O 1
ATOM 553 N N . PHE A 1 73 ? -7.468 10.751 25.206 1.00 92.44 73 PHE A N 1
ATOM 554 C CA . PHE A 1 73 ? -6.113 10.717 24.654 1.00 92.44 73 PHE A CA 1
ATOM 555 C C . PHE A 1 73 ? -6.041 11.146 23.176 1.00 92.44 73 PHE A C 1
ATOM 557 O O . PHE A 1 73 ? -4.947 11.307 22.637 1.00 92.44 73 PHE A O 1
ATOM 564 N N . HIS A 1 74 ? -7.177 11.352 22.497 1.00 93.44 74 HIS A N 1
ATOM 565 C CA . HIS A 1 74 ? -7.205 11.843 21.119 1.00 93.44 74 HIS A CA 1
ATOM 566 C C . HIS A 1 74 ? -7.052 13.370 21.062 1.00 93.44 74 HIS A C 1
ATOM 568 O O . HIS A 1 74 ? -8.022 14.123 20.937 1.00 93.44 74 HIS A O 1
ATOM 574 N N . ILE A 1 75 ? -5.804 13.832 21.138 1.00 92.31 75 ILE A N 1
ATOM 575 C CA . ILE A 1 75 ? -5.462 15.254 21.040 1.00 92.31 75 ILE A CA 1
ATOM 576 C C . ILE A 1 75 ? -5.744 15.749 19.615 1.00 92.31 75 ILE A C 1
ATOM 578 O O . ILE A 1 75 ? -5.163 15.271 18.640 1.00 92.31 75 ILE A O 1
ATOM 582 N N . LYS A 1 76 ? -6.644 16.731 19.491 1.00 88.56 76 LYS A N 1
ATOM 583 C CA . LYS A 1 76 ? -6.975 17.379 18.214 1.00 8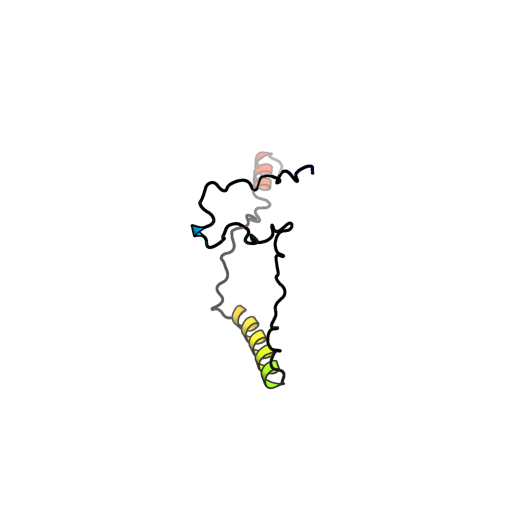8.56 76 LYS A CA 1
ATOM 584 C C . LYS A 1 76 ? -6.009 18.526 17.939 1.00 88.56 76 LYS A C 1
ATOM 586 O O . LYS A 1 76 ? -5.579 19.215 18.862 1.00 88.56 76 LYS A O 1
ATOM 591 N N . ALA A 1 77 ? -5.718 18.767 16.662 1.00 87.94 77 ALA A N 1
ATOM 592 C CA . ALA A 1 77 ? -4.961 19.945 16.256 1.00 87.94 77 ALA A CA 1
ATOM 593 C C . ALA A 1 77 ? -5.642 21.226 16.769 1.00 87.94 77 ALA A C 1
ATOM 595 O O . ALA A 1 77 ? -6.874 21.343 16.741 1.00 87.94 77 ALA A O 1
ATOM 596 N N . ALA A 1 78 ? -4.840 22.183 17.240 1.00 82.69 78 ALA A N 1
ATOM 597 C CA . ALA A 1 78 ? -5.346 23.459 17.721 1.00 82.69 78 ALA A CA 1
ATOM 598 C C . ALA A 1 78 ? -6.112 24.171 16.597 1.00 82.69 78 ALA A C 1
ATOM 600 O O . ALA A 1 78 ? -5.610 24.317 15.481 1.00 82.69 78 ALA A O 1
ATOM 601 N N . ARG A 1 79 ? -7.337 24.628 16.882 1.00 77.88 79 ARG A N 1
ATOM 602 C CA . ARG A 1 79 ? -8.086 25.442 15.921 1.00 77.88 79 ARG A CA 1
ATOM 603 C C . ARG A 1 79 ? -7.346 26.763 15.730 1.00 77.88 79 ARG A C 1
ATOM 605 O O . ARG A 1 79 ? -7.188 27.529 16.679 1.00 77.88 79 ARG A O 1
ATOM 612 N N . THR A 1 80 ? -6.936 27.051 14.500 1.00 69.38 80 THR A N 1
ATOM 613 C CA . THR A 1 80 ? -6.519 28.400 14.115 1.00 69.38 80 THR A CA 1
ATOM 614 C C . THR A 1 80 ? -7.698 29.338 14.353 1.00 69.38 80 THR A C 1
ATOM 616 O O . THR A 1 80 ? -8.814 29.031 13.928 1.00 69.38 80 THR A O 1
ATOM 619 N N . LYS A 1 81 ? -7.483 30.459 15.051 1.00 63.91 81 LYS A N 1
ATOM 620 C CA . LYS A 1 81 ? -8.526 31.460 15.311 1.00 63.91 81 LYS A CA 1
ATOM 621 C C . LYS A 1 81 ? -9.040 32.012 13.977 1.00 63.91 81 LYS A C 1
ATOM 623 O O . LYS A 1 81 ? -8.460 32.937 13.422 1.00 63.91 81 LYS A O 1
ATOM 628 N N . THR A 1 82 ? -10.129 31.459 13.453 1.00 62.47 82 THR A N 1
ATOM 629 C CA . THR A 1 82 ? -10.898 32.108 12.391 1.00 62.47 82 THR A CA 1
ATOM 630 C C . THR A 1 82 ? -11.595 33.300 13.027 1.00 62.47 82 THR A C 1
ATOM 632 O O . THR A 1 82 ? -12.484 33.121 13.861 1.00 62.47 82 THR A O 1
ATOM 635 N N . GLY A 1 83 ? -11.141 34.509 12.696 1.00 60.25 83 GLY A N 1
ATOM 636 C CA . GLY A 1 83 ? -11.666 35.764 13.222 1.00 60.25 83 GLY A CA 1
ATOM 637 C C . GLY A 1 83 ? -13.141 35.959 12.879 1.00 60.25 83 GLY A C 1
ATOM 638 O O . GLY A 1 83 ? -13.477 36.542 11.858 1.00 60.25 83 GLY A O 1
ATOM 639 N N . LYS A 1 84 ? -14.023 35.476 13.751 1.00 56.41 84 LYS A N 1
ATOM 640 C CA . LYS A 1 84 ? -15.391 35.968 13.915 1.00 56.41 84 LYS A CA 1
ATOM 641 C C . LYS A 1 84 ? -15.663 36.076 15.407 1.00 56.41 84 LYS A C 1
ATOM 643 O O . LYS A 1 84 ? -16.377 35.278 16.002 1.00 56.41 84 LYS A O 1
ATOM 648 N N . THR A 1 85 ? -15.048 37.081 16.017 1.00 52.53 85 THR A N 1
ATOM 649 C CA . THR A 1 85 ? -15.642 37.748 17.170 1.00 52.53 85 THR A CA 1
ATOM 650 C C . THR A 1 85 ? -17.012 38.242 16.722 1.00 52.53 85 THR A C 1
ATOM 652 O O . THR A 1 85 ? -17.113 39.113 15.860 1.00 52.53 85 THR A O 1
ATOM 655 N N . GLY A 1 86 ? -18.070 37.650 17.272 1.00 58.41 86 GLY A N 1
ATOM 656 C CA . GLY A 1 86 ? -19.431 38.173 17.200 1.00 58.41 86 GLY A CA 1
ATOM 657 C C . GLY A 1 86 ? -19.538 39.492 17.965 1.00 58.41 86 GLY A C 1
ATOM 658 O O . GLY A 1 86 ? -20.190 39.559 18.994 1.00 58.41 86 GLY A O 1
ATOM 659 N N . GLY A 1 87 ? -18.855 40.528 17.477 1.00 57.38 87 GLY A N 1
ATOM 660 C CA . GLY A 1 87 ? -18.961 41.916 17.922 1.00 57.38 87 GLY A CA 1
ATOM 661 C C . GLY A 1 87 ? -19.863 42.707 16.980 1.00 57.38 87 GLY A C 1
ATOM 662 O O . GLY A 1 87 ? -19.493 43.780 16.509 1.00 57.38 87 GLY A O 1
ATOM 663 N N . GLY A 1 88 ? -21.014 42.143 16.624 1.00 60.34 88 GLY A N 1
ATOM 664 C CA . GLY A 1 88 ? -22.002 42.812 15.788 1.00 60.34 88 GLY A CA 1
ATOM 665 C C . GLY A 1 88 ? -22.849 43.766 16.617 1.00 60.34 88 GLY A C 1
ATOM 666 O O . GLY A 1 88 ? -23.989 43.425 16.889 1.00 60.34 88 GLY A O 1
ATOM 667 N N . ASN A 1 89 ? -22.286 44.905 17.044 1.00 62.12 89 ASN A N 1
ATOM 668 C CA . ASN A 1 89 ? -23.029 46.096 17.515 1.00 62.12 89 ASN A CA 1
ATOM 669 C C . ASN A 1 89 ? -22.163 47.184 18.176 1.00 62.12 89 ASN A C 1
ATOM 671 O O . ASN A 1 89 ? -22.644 48.304 18.305 1.00 62.12 89 ASN A O 1
ATOM 675 N N . MET A 1 90 ? -20.896 46.953 18.539 1.00 62.09 90 MET A N 1
ATOM 676 C CA . MET A 1 90 ? -20.129 48.000 19.247 1.00 62.09 90 MET A CA 1
ATOM 677 C C . MET A 1 90 ? -19.821 49.230 18.368 1.00 62.09 90 MET A C 1
ATOM 679 O O . MET A 1 90 ? -19.861 50.362 18.842 1.00 62.09 90 MET A O 1
ATOM 683 N N . TRP A 1 91 ? -19.602 49.024 17.065 1.00 69.31 91 TRP A N 1
ATOM 684 C CA . TRP A 1 91 ? -19.435 50.119 16.098 1.00 69.31 91 TRP A CA 1
ATOM 685 C C . TRP A 1 91 ? -20.748 50.842 15.784 1.00 69.31 91 TRP A C 1
ATOM 687 O O . TRP A 1 91 ? -20.736 52.056 15.610 1.00 69.31 91 TRP A O 1
ATOM 697 N N . ALA A 1 92 ? -21.874 50.123 15.763 1.00 68.81 92 ALA A N 1
ATOM 698 C CA . ALA A 1 92 ? -23.194 50.720 15.567 1.00 68.81 92 ALA A CA 1
ATOM 699 C C . ALA A 1 92 ? -23.592 51.595 16.767 1.00 68.81 92 ALA A C 1
ATOM 701 O O . ALA A 1 92 ? -24.038 52.721 16.576 1.00 68.81 92 ALA A O 1
ATOM 702 N N . ILE A 1 93 ? -23.342 51.124 17.996 1.00 70.81 93 ILE A N 1
ATOM 703 C CA . ILE A 1 93 ? -23.577 51.892 19.228 1.00 70.81 93 ILE A CA 1
ATOM 704 C C . ILE A 1 93 ? -22.680 53.138 19.264 1.00 70.81 93 ILE A C 1
ATOM 706 O O . IL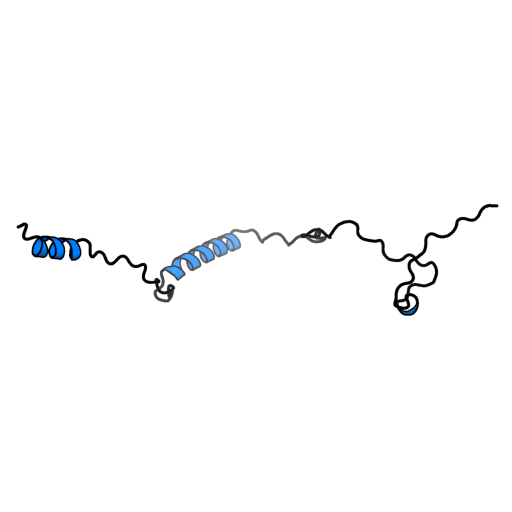E A 1 93 ? -23.162 54.236 19.531 1.00 70.81 93 ILE A O 1
ATOM 710 N N . HIS A 1 94 ? -21.391 53.006 18.931 1.00 73.62 94 HIS A N 1
ATOM 711 C CA . HIS A 1 94 ? -20.478 54.151 18.884 1.00 73.62 94 HIS A CA 1
ATOM 712 C C . HIS A 1 94 ? -20.853 55.167 17.790 1.00 73.62 94 HIS A C 1
ATOM 714 O O . HIS A 1 94 ? -20.741 56.370 18.017 1.00 73.62 94 HIS A O 1
ATOM 720 N N . TRP A 1 95 ? -21.334 54.711 16.627 1.00 73.31 95 TRP A N 1
ATOM 721 C CA . TRP A 1 95 ? -21.848 55.601 15.585 1.00 73.31 95 TRP A CA 1
ATOM 722 C C . TRP A 1 95 ? -23.111 56.337 16.044 1.00 73.31 95 TRP A C 1
ATOM 724 O O . TRP A 1 95 ? -23.128 57.554 15.942 1.00 73.31 95 TRP A O 1
ATOM 734 N N . CYS A 1 96 ? -24.086 55.643 16.646 1.00 75.00 96 CYS A N 1
ATOM 735 C CA . CYS A 1 96 ? -25.337 56.233 17.149 1.00 75.00 96 CYS A CA 1
ATOM 736 C C . CYS A 1 96 ? -25.082 57.329 18.201 1.00 75.00 96 CYS A C 1
ATOM 738 O O . CYS A 1 96 ? -25.644 58.422 18.130 1.00 75.00 96 CYS A O 1
ATOM 740 N N . ILE A 1 97 ? -24.152 57.071 19.132 1.00 78.62 97 ILE A N 1
ATOM 741 C CA . ILE A 1 97 ? -23.726 58.052 20.142 1.00 78.62 97 ILE A CA 1
ATOM 742 C C . ILE A 1 97 ? -23.072 59.268 19.477 1.00 78.62 97 ILE A C 1
ATOM 744 O O . ILE A 1 97 ? -23.319 60.404 19.874 1.00 78.62 97 ILE A O 1
ATOM 748 N N . LYS A 1 98 ? -22.241 59.051 18.453 1.00 72.75 98 LYS A N 1
ATOM 749 C CA . LYS A 1 98 ? -21.494 60.132 17.799 1.00 72.75 98 LYS A CA 1
ATOM 750 C C . LYS A 1 98 ? -22.323 60.914 16.777 1.00 72.75 98 LYS A C 1
ATOM 752 O O . LYS A 1 98 ? -22.003 62.068 16.510 1.00 72.75 98 LYS A O 1
ATOM 757 N N . SER A 1 99 ? -23.381 60.314 16.235 1.00 72.12 99 SER A N 1
ATOM 758 C CA . SER A 1 99 ? -24.346 60.964 15.347 1.00 72.12 99 SER A CA 1
ATOM 759 C C . SER A 1 99 ? -25.474 61.676 16.096 1.00 72.12 99 SER A C 1
ATOM 761 O O . SER A 1 99 ? -26.277 62.340 15.448 1.00 72.12 99 SER A O 1
ATOM 763 N N . GLY A 1 100 ? -25.554 61.549 17.429 1.00 68.44 100 GLY A N 1
ATOM 764 C CA . GLY A 1 100 ? -26.558 62.23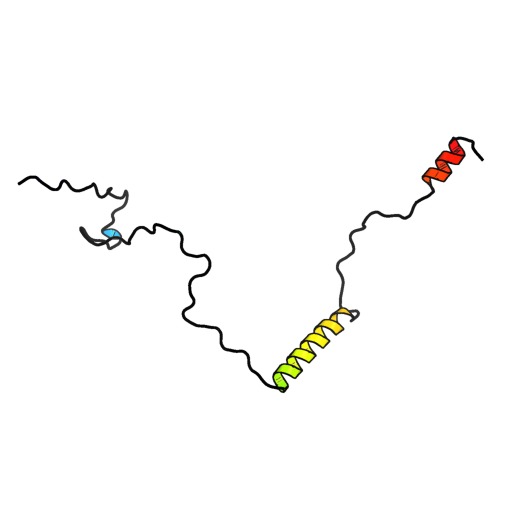5 18.249 1.00 68.44 100 GLY A CA 1
ATOM 765 C C . GLY A 1 100 ? -28.003 61.854 17.914 1.00 68.44 100 GLY A C 1
ATOM 766 O O . GLY A 1 100 ? -28.913 62.629 18.189 1.00 68.44 100 GLY A O 1
ATOM 767 N N . GLN A 1 101 ? -28.208 60.687 17.300 1.00 64.94 101 GLN A N 1
ATOM 768 C CA . GLN A 1 101 ? -29.536 60.127 17.074 1.00 64.94 101 GLN A CA 1
ATOM 769 C C . GLN A 1 101 ? -29.809 59.158 18.222 1.00 64.94 101 GLN A C 1
ATOM 771 O O . GLN A 1 101 ? -29.236 58.071 18.260 1.00 64.94 101 GLN A O 1
ATOM 776 N N . PHE A 1 102 ? -30.602 59.599 19.191 1.00 58.41 102 PHE A N 1
ATOM 777 C CA . PHE A 1 102 ? -31.269 58.732 20.159 1.00 58.41 102 PHE A CA 1
ATOM 778 C C . PHE A 1 102 ? -32.729 58.575 19.743 1.00 58.41 102 PHE A C 1
ATOM 780 O O . PHE A 1 102 ? -33.286 59.571 19.225 1.00 58.41 102 PHE A O 1
#

InterPro domains:
  IPR024661 DNA-directed RNA polymerase III, subunit Rpc31 [PF11705] (16-82)
  IPR024661 DNA-directed RNA polymerase III, subunit Rpc31 [PTHR15367] (5-79)